Protein AF-A0A8T6XFJ1-F1 (afdb_monomer_lite)

Foldseek 3Di:
DDDDDDDDDDDDDDDDDDDDKDWDDWDWDDDDQQAKIFIDTDIDDPDDDDKDKDWDDDDPDDIDIDIDDPGDIDGD

Radius of gyration: 24.19 Å; chains: 1; bounding box: 65×20×73 Å

Sequence (76 aa):
AAGNELVTSQREVSLEDTIPPEVRGLSWGEPMRGGELQLDLDAVDNWGEVLASFRYWFGEGEVHVEDMDGDLRAVV

Secondary structure (DSSP, 8-state):
---PPP------------PPPEEEEEEEPPP-TTSEEEEEEEEE-SSS---EEEEE--TT-PPEEEEESS--EEE-

pLDDT: mean 77.18, std 12.54, range [40.06, 90.5]

Structure (mmCIF, N/CA/C/O backbone):
data_AF-A0A8T6XFJ1-F1
#
_entry.id   AF-A0A8T6XFJ1-F1
#
loop_
_atom_site.group_PDB
_atom_site.id
_atom_site.type_symbol
_atom_site.label_atom_id
_atom_site.label_alt_id
_atom_site.label_comp_id
_atom_site.label_asym_id
_atom_site.label_entity_id
_atom_site.label_seq_id
_atom_site.pdbx_PDB_ins_code
_atom_site.Cartn_x
_atom_site.Cartn_y
_atom_site.Cartn_z
_atom_site.occupancy
_atom_site.B_iso_or_equiv
_atom_site.auth_seq_id
_atom_site.auth_comp_id
_atom_site.auth_asym_id
_atom_site.auth_atom_id
_atom_site.pdbx_PDB_model_num
ATOM 1 N N . ALA A 1 1 ? 42.714 -5.012 -50.466 1.00 51.31 1 ALA A N 1
ATOM 2 C CA . ALA A 1 1 ? 42.568 -5.168 -49.007 1.00 51.31 1 ALA A CA 1
ATOM 3 C C . ALA A 1 1 ? 41.080 -5.241 -48.708 1.00 51.31 1 ALA A C 1
ATOM 5 O O . ALA A 1 1 ? 40.367 -4.361 -49.167 1.00 51.31 1 ALA A O 1
ATOM 6 N N . ALA A 1 2 ? 40.608 -6.299 -48.053 1.00 62.50 2 ALA A N 1
ATOM 7 C CA . ALA A 1 2 ? 39.221 -6.397 -47.603 1.00 62.50 2 ALA A CA 1
ATOM 8 C C . ALA A 1 2 ? 39.220 -6.201 -46.084 1.00 62.50 2 ALA A C 1
ATOM 10 O O . ALA A 1 2 ? 39.958 -6.895 -45.385 1.00 62.50 2 ALA A O 1
ATOM 11 N N . GLY A 1 3 ? 38.480 -5.201 -45.610 1.00 68.00 3 GLY A N 1
ATOM 12 C CA . GLY A 1 3 ? 38.321 -4.886 -44.194 1.00 68.00 3 GLY A CA 1
ATOM 13 C C . GLY A 1 3 ? 36.916 -5.249 -43.736 1.00 68.00 3 GLY A C 1
ATOM 14 O O . GLY A 1 3 ? 35.964 -5.074 -44.492 1.00 68.00 3 GLY A O 1
ATOM 15 N N . ASN A 1 4 ? 36.799 -5.755 -42.512 1.00 76.25 4 ASN A N 1
ATOM 16 C CA . ASN A 1 4 ? 35.509 -5.969 -41.870 1.00 76.25 4 ASN A CA 1
ATOM 17 C C . ASN A 1 4 ? 35.111 -4.688 -41.132 1.00 76.25 4 ASN A C 1
ATOM 19 O O . ASN A 1 4 ? 35.919 -4.128 -40.391 1.00 76.25 4 ASN A O 1
ATOM 23 N N . GLU A 1 5 ? 33.875 -4.243 -41.335 1.00 76.62 5 GLU A N 1
ATOM 24 C CA . GLU A 1 5 ? 33.292 -3.087 -40.660 1.00 76.62 5 GLU A CA 1
ATOM 25 C C . GLU A 1 5 ? 32.341 -3.574 -39.562 1.00 76.62 5 GLU A C 1
ATOM 27 O O . GLU A 1 5 ? 31.459 -4.399 -39.804 1.00 76.62 5 GLU A O 1
ATOM 32 N N . LEU A 1 6 ? 32.549 -3.085 -38.341 1.00 76.81 6 LEU A N 1
ATOM 33 C CA . LEU A 1 6 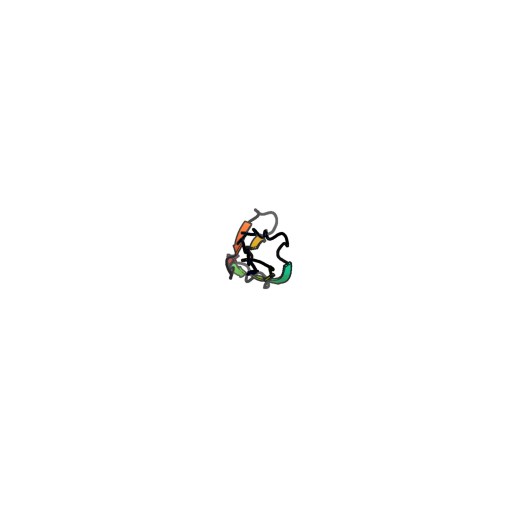? 31.657 -3.312 -37.211 1.00 76.81 6 LEU A CA 1
ATOM 34 C C . LEU A 1 6 ? 30.824 -2.049 -37.009 1.00 76.81 6 LEU A C 1
ATOM 36 O O . LEU A 1 6 ? 31.369 -1.000 -36.673 1.00 76.81 6 LEU A O 1
ATOM 40 N N . VAL A 1 7 ? 29.508 -2.172 -37.165 1.00 80.62 7 VAL A N 1
ATOM 41 C CA . VAL A 1 7 ? 28.555 -1.098 -36.874 1.00 80.62 7 VAL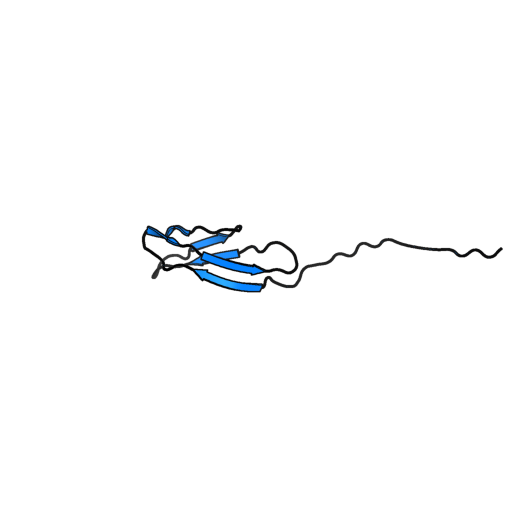 A CA 1
ATOM 42 C C . VAL A 1 7 ? 27.756 -1.485 -35.636 1.00 80.62 7 VAL A C 1
ATOM 44 O O . VAL A 1 7 ? 27.152 -2.556 -35.592 1.00 80.62 7 VAL A O 1
ATOM 47 N N . THR A 1 8 ? 27.742 -0.615 -34.628 1.00 84.94 8 THR A N 1
ATOM 48 C CA . THR A 1 8 ? 26.892 -0.756 -33.441 1.00 84.94 8 THR A CA 1
ATOM 49 C C . THR A 1 8 ? 26.103 0.528 -33.212 1.00 84.94 8 THR A C 1
ATOM 51 O O . THR A 1 8 ? 26.523 1.616 -33.603 1.00 84.94 8 THR A O 1
ATOM 54 N N . SER A 1 9 ? 24.936 0.403 -32.582 1.00 83.69 9 SER A N 1
ATOM 55 C CA . SER A 1 9 ? 24.106 1.538 -32.176 1.00 83.69 9 SER A CA 1
ATOM 56 C C . SER A 1 9 ? 23.512 1.273 -30.800 1.00 83.69 9 SER A C 1
ATOM 58 O O . SER A 1 9 ? 23.009 0.176 -30.553 1.00 83.69 9 SER A O 1
ATOM 60 N N . GLN A 1 10 ? 23.529 2.275 -29.923 1.00 84.00 10 GLN A N 1
ATOM 61 C CA . GLN A 1 10 ? 22.751 2.243 -28.687 1.00 84.00 10 GLN A CA 1
ATOM 62 C C . GLN A 1 10 ? 21.296 2.606 -28.970 1.00 84.00 10 GLN A C 1
ATOM 64 O O . GLN A 1 10 ? 21.004 3.466 -29.801 1.00 84.00 10 GLN A O 1
ATOM 69 N N . ARG A 1 11 ? 20.387 1.951 -28.251 1.00 87.62 11 ARG A N 1
ATOM 70 C CA . ARG A 1 11 ? 18.967 2.279 -28.236 1.00 87.62 11 ARG A CA 1
ATOM 71 C C . ARG A 1 11 ? 18.480 2.247 -26.800 1.00 87.62 11 ARG A C 1
ATOM 73 O O . ARG A 1 11 ? 18.816 1.330 -26.057 1.00 87.62 11 ARG A O 1
ATOM 80 N N . GLU A 1 12 ? 17.681 3.238 -26.447 1.00 87.31 12 GLU A N 1
ATOM 81 C CA . GLU A 1 12 ? 16.997 3.287 -25.166 1.00 87.31 12 GLU A CA 1
ATOM 82 C C . GLU A 1 12 ? 15.690 2.489 -25.258 1.00 87.31 12 GLU A C 1
ATOM 84 O O . GLU A 1 12 ? 14.964 2.572 -26.256 1.00 87.31 12 GLU A O 1
ATOM 89 N N . VAL A 1 13 ? 15.429 1.666 -24.245 1.00 87.25 13 VAL A N 1
ATOM 90 C CA . VAL A 1 13 ? 14.209 0.864 -24.128 1.00 87.25 13 VAL A CA 1
ATOM 91 C C . VAL A 1 13 ? 13.566 1.223 -22.801 1.00 87.25 13 VAL A C 1
ATOM 93 O O . VAL A 1 13 ? 14.156 1.007 -21.746 1.00 87.25 13 VAL A O 1
ATOM 96 N N . SER A 1 14 ? 12.368 1.788 -22.871 1.00 85.00 14 SER A N 1
ATOM 97 C CA . SER A 1 14 ? 11.536 2.064 -21.706 1.00 85.00 14 SER A CA 1
ATOM 98 C C . SER A 1 14 ? 10.846 0.773 -21.279 1.00 85.00 14 SER A C 1
ATOM 100 O O . SER A 1 14 ? 10.272 0.075 -22.116 1.00 85.00 14 SER A O 1
ATOM 102 N N . LEU A 1 15 ? 10.907 0.460 -19.991 1.00 86.00 15 LEU A N 1
ATOM 103 C CA . LEU A 1 15 ? 10.122 -0.603 -19.378 1.00 86.00 15 LEU A CA 1
ATOM 104 C C . LEU A 1 15 ? 9.057 0.057 -18.506 1.00 86.00 15 LEU A C 1
ATOM 106 O O . LEU A 1 15 ? 9.346 1.033 -17.816 1.00 86.00 15 LEU A O 1
ATOM 110 N N . GLU A 1 16 ? 7.840 -0.462 -18.580 1.00 88.50 16 GLU A N 1
ATOM 111 C CA . GLU A 1 16 ? 6.709 -0.037 -17.762 1.00 88.50 16 GLU A CA 1
ATOM 112 C C . GLU A 1 16 ? 6.326 -1.203 -16.861 1.00 88.50 16 GLU A C 1
ATOM 114 O O . GLU A 1 16 ? 6.225 -2.342 -17.334 1.00 88.50 16 GLU A O 1
ATOM 119 N N . ASP A 1 17 ? 6.143 -0.922 -15.575 1.00 87.88 17 ASP A N 1
ATOM 120 C CA . ASP A 1 17 ? 5.599 -1.917 -14.670 1.00 87.88 17 ASP A CA 1
ATOM 121 C C . ASP A 1 17 ? 4.080 -2.000 -14.828 1.00 87.88 17 ASP A C 1
ATOM 123 O O . ASP A 1 17 ? 3.369 -0.998 -14.862 1.00 87.88 17 ASP A O 1
ATOM 127 N N . THR A 1 18 ? 3.598 -3.225 -14.979 1.00 90.06 18 THR A N 1
ATOM 128 C CA . THR A 1 18 ? 2.191 -3.541 -15.260 1.00 90.06 18 THR A CA 1
ATOM 129 C C . THR A 1 18 ? 1.652 -4.615 -14.329 1.00 90.06 18 THR A C 1
ATOM 131 O O . THR A 1 18 ? 0.483 -4.995 -14.433 1.00 90.06 18 THR A O 1
ATOM 134 N N . ILE A 1 19 ? 2.501 -5.138 -13.446 1.00 90.50 19 ILE A N 1
ATOM 135 C CA . ILE A 1 19 ? 2.132 -6.180 -12.507 1.00 90.50 19 ILE A CA 1
ATOM 136 C C . ILE A 1 19 ? 1.784 -5.462 -11.199 1.00 90.50 19 ILE A C 1
ATOM 138 O O . ILE A 1 19 ? 2.595 -4.701 -10.696 1.00 90.50 19 ILE A O 1
ATOM 142 N N . PRO A 1 20 ? 0.556 -5.617 -10.682 1.00 89.38 20 PRO A N 1
ATOM 143 C CA . PRO A 1 20 ? 0.175 -4.975 -9.435 1.00 89.38 20 PRO A CA 1
ATOM 144 C C . PRO A 1 20 ? 0.830 -5.671 -8.229 1.00 89.38 20 PRO A C 1
ATOM 146 O O . PRO A 1 20 ? 1.094 -6.879 -8.301 1.00 89.38 20 PRO A O 1
ATOM 149 N N . PRO A 1 21 ? 0.943 -4.972 -7.086 1.00 89.56 21 PRO A N 1
ATOM 150 C CA . PRO A 1 21 ? 1.404 -5.576 -5.847 1.00 89.56 21 PRO A CA 1
ATOM 151 C C . PRO A 1 21 ? 0.533 -6.758 -5.409 1.00 89.56 21 PRO A C 1
ATOM 153 O O . PRO A 1 21 ? -0.693 -6.764 -5.565 1.00 89.56 21 PRO A O 1
ATOM 156 N N . GLU A 1 22 ? 1.164 -7.744 -4.784 1.00 88.81 22 GLU A N 1
ATOM 157 C CA . GLU A 1 22 ? 0.523 -8.902 -4.175 1.00 88.81 22 GLU A CA 1
ATOM 158 C C . GLU A 1 22 ? 0.477 -8.740 -2.652 1.00 88.81 22 GLU A C 1
ATOM 160 O O . GLU A 1 22 ? 1.508 -8.587 -1.998 1.00 88.81 22 GLU A O 1
ATOM 165 N N . VAL A 1 23 ? -0.720 -8.845 -2.069 1.00 88.62 23 VAL A N 1
ATOM 166 C CA . VAL A 1 23 ? -0.894 -8.940 -0.614 1.00 88.62 23 VAL A CA 1
ATOM 167 C C . VAL A 1 23 ? -0.768 -10.401 -0.193 1.00 88.62 23 VAL A C 1
ATOM 169 O O . VAL A 1 23 ? -1.570 -11.242 -0.599 1.00 88.62 23 VAL A O 1
ATOM 172 N N . ARG A 1 24 ? 0.223 -10.700 0.646 1.00 89.06 24 ARG A N 1
ATOM 173 C CA . ARG A 1 24 ? 0.534 -12.051 1.139 1.00 89.06 24 ARG A CA 1
ATOM 174 C C . ARG A 1 24 ? -0.056 -12.337 2.508 1.00 89.06 24 ARG A C 1
ATOM 176 O O . ARG A 1 24 ? -0.376 -13.486 2.811 1.00 89.06 24 ARG A O 1
ATOM 183 N N . GLY A 1 25 ? -0.211 -11.305 3.328 1.00 86.06 25 GLY A N 1
ATOM 184 C CA . GLY A 1 25 ? -0.701 -11.448 4.688 1.00 86.06 25 GLY A CA 1
ATOM 185 C C . GLY A 1 25 ? -1.269 -10.150 5.232 1.00 86.06 25 GLY A C 1
ATOM 186 O O . GLY A 1 25 ? -0.782 -9.067 4.931 1.00 86.06 25 GLY A O 1
ATOM 187 N N . LEU A 1 26 ? -2.309 -10.284 6.047 1.00 87.50 26 LEU A N 1
ATOM 188 C CA . LEU A 1 26 ? -2.882 -9.193 6.817 1.00 87.50 26 LEU A CA 1
ATOM 189 C C . LEU A 1 26 ? -3.275 -9.738 8.188 1.00 87.50 26 LEU A C 1
ATOM 191 O O . LEU A 1 26 ? -4.062 -10.685 8.276 1.00 87.50 26 LEU A O 1
ATOM 195 N N . SER A 1 27 ? -2.746 -9.135 9.245 1.00 87.19 27 SER A N 1
ATOM 196 C CA . SER A 1 27 ? -3.128 -9.433 10.622 1.00 87.19 27 SER A CA 1
ATOM 197 C C . SER A 1 27 ? -3.299 -8.159 11.429 1.00 87.19 27 SER A C 1
ATOM 199 O O . SER A 1 27 ? -2.707 -7.126 11.135 1.00 87.19 27 SER A O 1
ATOM 201 N N . TRP A 1 28 ? -4.129 -8.232 12.459 1.00 86.81 28 TRP A N 1
ATOM 202 C CA . TRP A 1 28 ? -4.348 -7.133 13.387 1.00 86.81 28 TRP A CA 1
ATOM 203 C C . TRP A 1 28 ? -4.593 -7.683 14.789 1.00 86.81 28 TRP A C 1
ATOM 205 O O . TRP A 1 28 ? -5.082 -8.805 14.957 1.00 86.81 28 TRP A O 1
ATOM 215 N N . GLY A 1 29 ? -4.226 -6.893 15.797 1.00 84.56 29 GLY A N 1
ATOM 216 C CA . GLY A 1 29 ? -4.493 -7.218 17.197 1.00 84.56 29 GLY A CA 1
ATOM 217 C C . GLY A 1 29 ? -5.980 -7.132 17.556 1.00 84.56 29 GLY A C 1
ATOM 218 O O . GLY A 1 29 ? -6.793 -6.587 16.808 1.00 84.56 29 GLY A O 1
ATOM 219 N N . GLU A 1 30 ? -6.352 -7.642 18.733 1.00 83.75 30 GLU A N 1
ATOM 220 C CA . GLU A 1 30 ? -7.691 -7.389 19.271 1.00 83.75 30 GLU A CA 1
ATOM 221 C C . GLU A 1 30 ? -7.846 -5.894 19.599 1.00 83.75 30 GLU A C 1
ATOM 223 O O . GLU A 1 30 ? -7.048 -5.348 20.366 1.00 83.75 30 GLU A O 1
ATOM 228 N N . PRO A 1 31 ? -8.864 -5.210 19.048 1.00 79.12 31 PRO A N 1
ATOM 229 C CA . PRO A 1 31 ? -9.060 -3.795 19.309 1.00 79.12 31 PRO A CA 1
ATOM 230 C C . PRO A 1 31 ? -9.470 -3.570 20.768 1.00 79.12 31 PRO A C 1
ATOM 232 O O . PRO A 1 31 ? -10.463 -4.120 21.251 1.00 79.12 31 PRO A O 1
ATOM 235 N N . MET A 1 32 ? -8.730 -2.707 21.463 1.00 79.56 32 MET A N 1
ATOM 236 C CA . MET A 1 32 ? -9.053 -2.249 22.813 1.00 79.56 32 MET A CA 1
ATOM 237 C C . MET A 1 32 ? -9.463 -0.779 22.765 1.00 79.56 32 MET A C 1
ATOM 239 O O . MET A 1 32 ? -8.777 0.043 22.169 1.00 79.56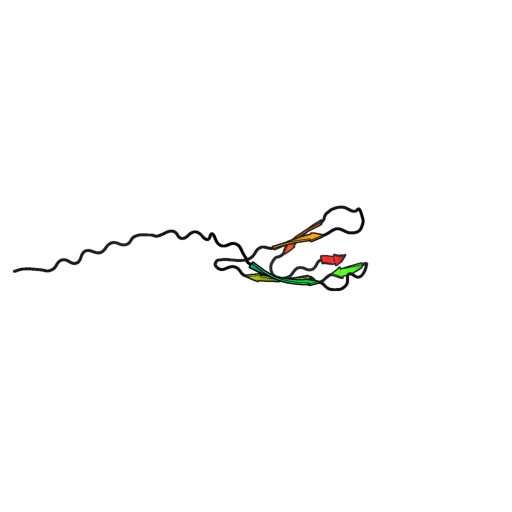 32 MET A O 1
ATOM 243 N N . ARG A 1 33 ? -10.584 -0.429 23.407 1.00 78.62 33 ARG A N 1
ATOM 244 C CA . ARG A 1 33 ? -11.062 0.962 23.463 1.00 78.62 33 ARG A CA 1
ATOM 245 C C . ARG A 1 33 ? -10.022 1.860 24.144 1.00 78.62 33 ARG A C 1
ATOM 247 O O . ARG A 1 33 ? -9.685 1.605 25.300 1.00 78.62 33 ARG A O 1
ATOM 254 N N . GLY A 1 34 ? -9.613 2.942 23.480 1.00 78.38 34 GLY A N 1
ATOM 255 C CA . GLY A 1 34 ? -8.599 3.873 23.983 1.00 78.38 34 GLY A CA 1
ATOM 256 C C . GLY A 1 34 ? -7.173 3.326 23.889 1.00 78.38 34 GLY A C 1
ATOM 257 O O . GLY A 1 34 ? -6.277 3.878 24.527 1.00 78.38 34 GLY A O 1
ATOM 258 N N . GLY A 1 35 ? -6.983 2.207 23.187 1.00 76.56 35 GLY A N 1
ATOM 259 C CA . GLY A 1 35 ? -5.704 1.540 22.990 1.00 76.56 35 GLY A CA 1
ATOM 260 C C . GLY A 1 35 ? -5.176 1.733 21.572 1.00 76.56 35 GLY A C 1
ATOM 261 O O . GLY A 1 35 ? -5.902 2.103 20.651 1.00 76.56 35 GLY A O 1
ATOM 262 N N . GLU A 1 36 ? -3.890 1.458 21.391 1.00 77.44 36 GLU A N 1
ATOM 263 C CA . GLU A 1 36 ? -3.306 1.377 20.056 1.00 77.44 36 GLU A CA 1
ATOM 264 C C . GLU A 1 36 ? -3.737 0.067 19.388 1.00 77.44 36 GLU A C 1
ATOM 266 O O . GLU A 1 36 ? -3.685 -1.005 19.998 1.00 77.44 36 GLU A O 1
ATOM 271 N N . LEU A 1 37 ? -4.160 0.157 18.129 1.00 78.56 37 LEU A N 1
ATOM 272 C CA . LEU A 1 37 ? -4.368 -0.992 17.263 1.00 78.56 37 LEU A CA 1
ATOM 273 C C . LEU A 1 37 ? -3.148 -1.126 16.354 1.00 78.56 37 LEU A C 1
ATOM 275 O O . LEU A 1 37 ? -2.888 -0.264 15.514 1.00 78.56 37 LEU A O 1
ATOM 279 N N . GLN A 1 38 ? -2.421 -2.228 16.519 1.00 82.06 38 GLN A N 1
ATOM 280 C CA . GLN A 1 38 ? -1.372 -2.613 15.586 1.00 82.06 38 GLN A CA 1
ATOM 281 C C . GLN A 1 38 ? -1.969 -3.441 14.449 1.00 82.06 38 GLN A C 1
ATOM 283 O O . GLN A 1 38 ? -2.743 -4.380 14.680 1.00 82.06 38 GLN A O 1
ATOM 288 N N . LEU A 1 39 ? -1.583 -3.074 13.232 1.00 83.31 39 LEU A N 1
ATOM 289 C CA . LEU A 1 39 ? -1.933 -3.760 12.007 1.00 83.31 39 LEU A CA 1
ATOM 290 C C . LEU A 1 39 ? -0.647 -4.089 11.252 1.00 83.31 39 LEU A C 1
ATOM 292 O O . LEU A 1 39 ? 0.170 -3.206 11.010 1.00 83.31 39 LEU A O 1
ATOM 296 N N . ASP A 1 40 ? -0.504 -5.350 10.863 1.00 85.31 40 ASP A N 1
ATOM 297 C CA . ASP A 1 40 ? 0.640 -5.846 10.109 1.00 85.31 40 ASP A CA 1
ATOM 298 C C . ASP A 1 40 ? 0.168 -6.259 8.707 1.00 85.31 40 ASP A C 1
ATOM 300 O O . ASP A 1 40 ? -0.735 -7.090 8.554 1.00 85.31 40 ASP A O 1
ATOM 304 N N . LEU A 1 41 ? 0.781 -5.672 7.678 1.00 85.75 41 LEU A N 1
ATOM 305 C CA . LEU A 1 41 ? 0.537 -5.972 6.268 1.00 85.75 41 LEU A CA 1
ATOM 306 C C . LEU A 1 41 ? 1.826 -6.518 5.647 1.00 85.75 41 LEU A C 1
ATOM 308 O O . LEU A 1 41 ? 2.849 -5.841 5.650 1.00 85.75 41 LEU A O 1
ATOM 312 N N . ASP A 1 42 ? 1.753 -7.716 5.072 1.00 87.50 42 ASP A N 1
ATOM 313 C CA . ASP A 1 42 ? 2.795 -8.267 4.204 1.00 87.50 42 ASP A CA 1
ATOM 314 C C . ASP A 1 42 ? 2.325 -8.144 2.755 1.00 87.50 42 ASP A C 1
ATOM 316 O O . ASP A 1 42 ? 1.364 -8.800 2.336 1.00 87.50 42 ASP A O 1
ATOM 320 N N . ALA A 1 43 ? 2.983 -7.272 1.999 1.00 87.31 43 ALA A N 1
ATOM 321 C CA . ALA A 1 43 ? 2.719 -7.047 0.591 1.00 87.31 43 ALA A CA 1
ATOM 322 C C . ALA A 1 43 ? 4.036 -6.899 -0.171 1.00 87.31 43 ALA A C 1
ATOM 324 O O . ALA A 1 43 ? 5.020 -6.364 0.342 1.00 87.31 43 ALA A O 1
ATOM 325 N N . VAL A 1 44 ? 4.050 -7.386 -1.405 1.00 86.50 44 VAL A N 1
ATOM 326 C CA . VAL A 1 44 ? 5.225 -7.363 -2.274 1.00 86.50 44 VAL A CA 1
ATOM 327 C C . VAL A 1 44 ? 4.868 -6.835 -3.643 1.00 86.50 44 VAL A C 1
ATOM 329 O O . VAL A 1 44 ? 3.748 -7.004 -4.109 1.00 86.50 44 VAL A O 1
ATOM 332 N N . ASP A 1 45 ? 5.856 -6.269 -4.310 1.00 88.88 45 ASP A N 1
ATOM 333 C CA . ASP A 1 45 ? 5.739 -5.842 -5.689 1.00 88.88 45 ASP A CA 1
ATOM 334 C C . ASP A 1 45 ? 7.004 -6.235 -6.461 1.00 88.88 45 ASP A C 1
ATOM 336 O O . ASP A 1 45 ? 8.085 -6.388 -5.879 1.00 88.88 45 ASP A O 1
ATOM 340 N N . ASN A 1 46 ? 6.870 -6.493 -7.760 1.00 87.62 46 ASN A N 1
ATOM 341 C CA . ASN A 1 46 ? 8.003 -6.864 -8.611 1.00 87.62 46 ASN A CA 1
ATOM 342 C C . ASN A 1 46 ? 8.851 -5.658 -9.018 1.00 87.62 46 ASN A C 1
ATOM 344 O O . ASN A 1 46 ? 9.995 -5.863 -9.437 1.00 87.62 46 ASN A O 1
ATOM 348 N N . TRP A 1 47 ? 8.317 -4.438 -8.940 1.00 83.44 47 TRP A N 1
ATOM 349 C CA . TRP A 1 47 ? 9.020 -3.222 -9.306 1.00 83.44 47 TRP A CA 1
ATOM 350 C C . TRP A 1 47 ? 8.486 -1.988 -8.565 1.00 83.44 47 TRP A C 1
ATOM 352 O O . TRP A 1 47 ? 7.717 -1.186 -9.083 1.00 83.44 47 TRP A O 1
ATOM 362 N N . GLY A 1 48 ? 9.112 -1.688 -7.430 1.00 77.69 48 GLY A N 1
ATOM 363 C CA . GLY A 1 48 ? 8.946 -0.401 -6.762 1.00 77.69 48 GLY A CA 1
ATOM 364 C C . GLY A 1 48 ? 8.629 -0.559 -5.290 1.00 77.69 48 GLY A C 1
ATOM 365 O O . GLY A 1 48 ? 8.963 -1.568 -4.669 1.00 77.69 48 GLY A O 1
ATOM 366 N N . GLU A 1 49 ? 8.034 0.488 -4.732 1.00 77.00 49 GLU A N 1
ATOM 367 C CA . GLU A 1 49 ? 7.582 0.535 -3.346 1.00 77.00 49 GLU A CA 1
ATOM 368 C C . GLU A 1 49 ? 6.076 0.272 -3.293 1.00 77.00 49 GLU A C 1
ATOM 370 O O . GLU A 1 49 ? 5.314 0.757 -4.133 1.00 77.00 49 GLU A O 1
ATOM 375 N N . VAL A 1 50 ? 5.639 -0.487 -2.287 1.00 80.38 50 VAL A N 1
ATOM 376 C CA . VAL A 1 50 ? 4.216 -0.725 -2.040 1.00 80.38 50 VAL A CA 1
ATOM 377 C C . VAL A 1 50 ? 3.676 0.395 -1.161 1.00 80.38 50 VAL A C 1
ATOM 379 O O . VAL A 1 50 ? 4.057 0.511 0.000 1.00 80.38 50 VAL A O 1
ATOM 382 N N . LEU A 1 51 ? 2.747 1.180 -1.702 1.00 80.81 51 LEU A N 1
ATOM 383 C CA . LEU A 1 51 ? 1.936 2.117 -0.928 1.00 80.81 51 LEU A CA 1
ATOM 384 C C . LEU A 1 51 ? 0.634 1.427 -0.521 1.00 80.81 51 LEU A C 1
ATOM 386 O O . LEU A 1 51 ? -0.083 0.892 -1.369 1.00 80.81 51 LEU A O 1
ATOM 390 N N . ALA A 1 52 ? 0.319 1.447 0.770 1.00 81.25 52 ALA A N 1
ATOM 391 C CA . ALA A 1 52 ? -0.894 0.844 1.305 1.00 81.25 52 ALA A CA 1
ATOM 392 C C . ALA A 1 52 ? -1.734 1.889 2.036 1.00 81.25 52 ALA A C 1
ATOM 394 O O . ALA A 1 52 ? -1.200 2.705 2.775 1.00 81.25 52 ALA A O 1
ATOM 395 N N . SER A 1 53 ? -3.055 1.822 1.881 1.00 80.88 53 SER A N 1
ATOM 396 C CA . SER A 1 53 ? -3.993 2.648 2.645 1.00 80.88 53 SER A CA 1
ATOM 397 C C . SER A 1 53 ? -4.967 1.742 3.388 1.00 80.88 53 SER A C 1
ATOM 399 O O . SER A 1 53 ? -5.522 0.807 2.802 1.00 80.88 53 SER A O 1
ATOM 401 N N . PHE A 1 54 ? -5.216 2.030 4.663 1.00 77.50 54 PHE A N 1
ATOM 402 C CA . PHE A 1 54 ? -6.192 1.312 5.476 1.00 77.50 54 PHE A CA 1
ATOM 403 C C . PHE A 1 54 ? -7.457 2.119 5.660 1.00 77.50 54 PHE A C 1
ATOM 405 O O .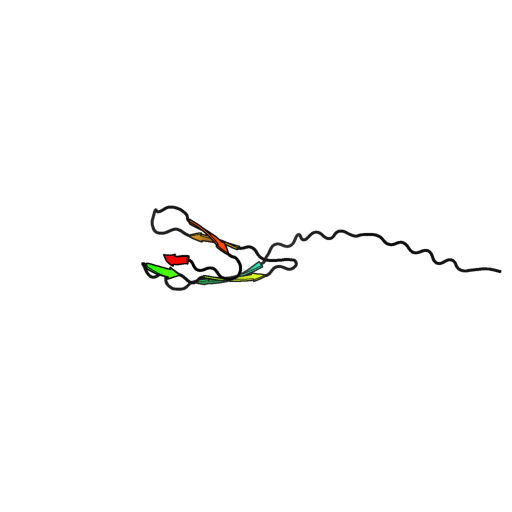 PHE A 1 54 ? -7.435 3.322 5.907 1.00 77.50 54 PHE A O 1
ATOM 412 N N . ARG A 1 55 ? -8.583 1.417 5.556 1.00 80.75 55 ARG A N 1
ATOM 413 C CA . ARG A 1 55 ? -9.909 1.975 5.776 1.00 80.75 55 ARG A CA 1
ATOM 414 C C . ARG A 1 55 ? -10.600 1.205 6.888 1.00 80.75 55 ARG A C 1
ATOM 416 O O . ARG A 1 55 ? -10.759 -0.008 6.769 1.00 80.75 55 ARG A O 1
ATOM 423 N N . TYR A 1 56 ? -11.039 1.906 7.927 1.00 76.88 56 TYR A N 1
ATOM 424 C CA . TYR A 1 56 ? -11.721 1.302 9.071 1.00 76.88 56 TYR A CA 1
ATOM 425 C C . TYR A 1 56 ? -12.972 2.090 9.476 1.00 76.88 56 TYR A C 1
ATOM 427 O O . TYR A 1 56 ? -13.137 3.263 9.136 1.00 76.88 56 TYR A O 1
ATOM 435 N N . TRP A 1 57 ? -13.882 1.407 10.171 1.00 76.06 57 TRP A N 1
ATOM 436 C CA . TRP A 1 57 ?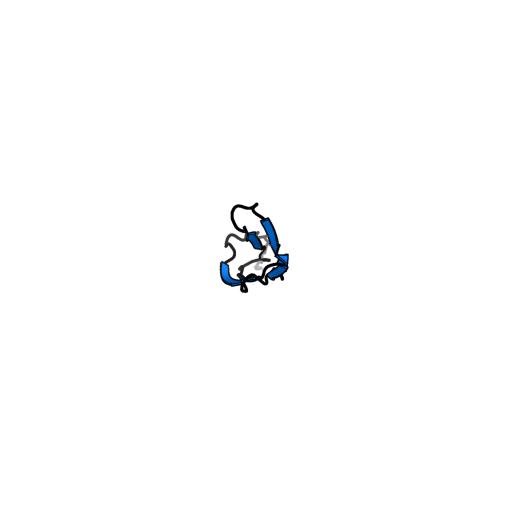 -15.142 1.947 10.681 1.00 76.06 57 TRP A CA 1
ATOM 437 C C . TRP A 1 57 ? -15.503 1.264 12.005 1.00 76.06 57 TRP A C 1
ATOM 439 O O . TRP A 1 57 ? -15.253 0.071 12.189 1.00 76.06 57 TRP A O 1
ATOM 449 N N . PHE A 1 58 ? -16.131 2.006 12.919 1.00 70.94 58 PHE A N 1
ATOM 450 C CA . PHE A 1 58 ? -16.627 1.489 14.196 1.00 70.94 58 PHE A CA 1
ATOM 451 C C . PHE A 1 58 ? -18.134 1.754 14.324 1.00 70.94 58 PHE A C 1
ATOM 453 O O . PHE A 1 58 ? -18.579 2.900 14.286 1.00 70.94 58 PHE A O 1
ATOM 460 N N . GLY A 1 59 ? -18.934 0.695 14.499 1.00 73.12 59 GLY A N 1
ATOM 461 C CA . GLY A 1 59 ? -20.396 0.810 14.594 1.00 73.12 59 GLY A CA 1
ATOM 462 C C . GLY A 1 59 ? -21.033 1.371 13.314 1.00 73.12 59 GLY A C 1
ATOM 463 O O . GLY A 1 59 ? -20.734 0.892 12.225 1.00 73.12 59 GLY A O 1
ATOM 464 N N . GLU A 1 60 ? -21.903 2.378 13.454 1.00 72.31 60 GLU A N 1
ATOM 465 C CA . GLU A 1 60 ? -22.526 3.131 12.343 1.00 72.31 60 GLU A CA 1
ATOM 466 C C . GLU A 1 60 ? -21.773 4.442 12.003 1.00 72.31 60 GLU A C 1
ATOM 468 O O . GLU A 1 60 ? -22.330 5.334 11.367 1.00 72.31 60 GLU A O 1
ATOM 473 N N . GLY A 1 61 ? -20.534 4.602 12.484 1.00 63.03 61 GLY A N 1
ATOM 474 C CA . GLY A 1 61 ? -19.761 5.847 12.387 1.00 63.03 61 GLY A CA 1
ATOM 475 C C . GLY A 1 61 ? -19.119 6.135 11.022 1.00 63.03 61 GLY A C 1
ATOM 476 O O . GLY A 1 61 ? -19.254 5.373 10.065 1.00 63.03 61 GLY A O 1
ATOM 477 N N . GLU A 1 62 ? -18.400 7.262 10.954 1.00 70.19 62 GLU A N 1
ATOM 478 C CA . GLU A 1 62 ? -17.654 7.700 9.768 1.00 70.19 62 GLU A CA 1
ATOM 479 C C . GLU A 1 62 ? -16.545 6.718 9.363 1.00 70.19 62 GLU A C 1
ATOM 481 O O . GLU A 1 62 ? -15.978 5.980 10.171 1.00 70.19 62 GLU A O 1
ATOM 486 N N . VAL A 1 63 ? -16.244 6.726 8.065 1.00 76.44 63 VAL A N 1
ATOM 487 C CA . VAL A 1 63 ? -15.150 5.960 7.474 1.00 76.44 63 VAL A CA 1
ATOM 488 C C . VAL A 1 63 ? -13.856 6.745 7.644 1.00 76.44 63 VAL A C 1
ATOM 490 O O . VAL A 1 63 ? -13.739 7.854 7.123 1.00 76.44 63 VAL A O 1
ATOM 493 N N . HIS A 1 64 ? -12.870 6.139 8.297 1.00 73.38 64 HIS A N 1
ATOM 494 C CA . HIS A 1 64 ? -11.525 6.693 8.424 1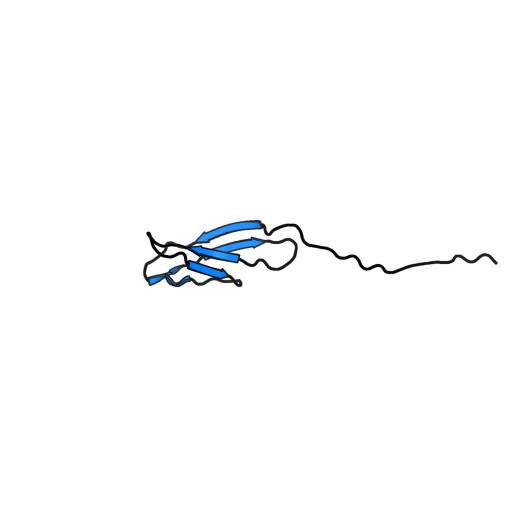.00 73.38 64 HIS A CA 1
ATOM 495 C C . HIS A 1 64 ? -10.595 6.055 7.390 1.00 73.38 64 HIS A C 1
ATOM 497 O O . HIS A 1 64 ? -10.711 4.858 7.109 1.00 73.38 64 HIS A O 1
ATOM 503 N N . VAL A 1 65 ? -9.705 6.857 6.799 1.00 75.31 65 VAL A N 1
ATOM 504 C CA . VAL A 1 65 ? -8.702 6.419 5.818 1.00 75.31 65 VAL A CA 1
ATOM 505 C C . VAL A 1 65 ? -7.342 6.942 6.259 1.00 75.31 65 VAL A C 1
ATOM 507 O O . VAL A 1 65 ? -7.203 8.143 6.460 1.00 75.31 65 VAL A O 1
ATOM 510 N N . GLU A 1 66 ? -6.370 6.044 6.384 1.00 75.38 66 GLU A N 1
ATOM 511 C CA . GLU A 1 66 ? -4.993 6.350 6.781 1.00 75.38 66 GLU A CA 1
ATOM 512 C C . GLU A 1 66 ? -4.020 5.709 5.782 1.00 75.38 66 GLU A C 1
ATOM 514 O O . GLU A 1 66 ? -4.211 4.554 5.388 1.00 75.38 66 GLU A O 1
ATOM 519 N N . ASP A 1 67 ? -2.982 6.440 5.379 1.00 75.81 67 ASP A N 1
ATOM 520 C CA . ASP A 1 67 ? -1.919 5.938 4.501 1.00 75.81 67 ASP A CA 1
ATOM 521 C C . ASP A 1 67 ? -0.780 5.324 5.334 1.00 75.81 67 ASP A C 1
ATOM 523 O O . ASP A 1 67 ? -0.388 5.876 6.364 1.00 75.81 67 ASP A O 1
ATOM 527 N N . MET A 1 68 ? -0.244 4.178 4.901 1.00 66.81 68 MET A N 1
ATOM 528 C CA . MET A 1 68 ? 0.888 3.499 5.541 1.00 66.81 68 MET A CA 1
ATOM 529 C C . MET A 1 68 ? 2.183 3.808 4.806 1.00 66.81 68 MET A C 1
ATOM 531 O O . MET A 1 68 ? 2.296 3.552 3.607 1.00 66.81 68 MET A O 1
ATOM 535 N N . ASP A 1 69 ? 3.184 4.238 5.568 1.00 61.03 69 ASP A N 1
ATOM 536 C CA . ASP A 1 69 ? 4.574 4.285 5.133 1.00 61.03 69 ASP A CA 1
ATOM 537 C C . ASP A 1 69 ? 5.387 3.374 6.067 1.00 61.03 69 ASP A C 1
ATOM 539 O O . ASP A 1 69 ? 5.768 3.763 7.171 1.00 61.03 69 ASP A O 1
ATOM 543 N N . GLY A 1 70 ? 5.529 2.099 5.691 1.00 52.94 70 GLY A N 1
ATOM 544 C CA . GLY A 1 70 ? 6.357 1.094 6.379 1.00 52.94 70 GLY A CA 1
ATOM 545 C C . GLY A 1 70 ? 5.889 0.581 7.755 1.00 52.94 70 GLY A C 1
ATOM 546 O O . GLY A 1 70 ? 6.107 -0.589 8.037 1.00 52.94 70 GLY A O 1
ATOM 547 N N . ASP A 1 71 ? 5.234 1.399 8.585 1.00 47.94 71 ASP A N 1
ATOM 548 C CA . ASP A 1 71 ? 4.711 1.056 9.920 1.00 47.94 71 ASP A CA 1
ATOM 549 C C . ASP A 1 71 ? 3.503 1.954 10.243 1.00 47.94 71 ASP A C 1
ATOM 551 O O . ASP A 1 71 ? 3.645 3.172 10.367 1.00 47.94 71 ASP A O 1
ATOM 555 N N . LEU A 1 72 ? 2.307 1.381 10.421 1.00 47.97 72 LEU A N 1
ATOM 556 C CA . LEU A 1 72 ? 1.107 2.155 10.762 1.00 47.97 72 LEU A CA 1
ATOM 557 C C . LEU A 1 72 ? 0.718 1.950 12.224 1.00 47.97 72 LEU A C 1
ATOM 559 O O . LEU A 1 72 ? 0.560 0.831 12.707 1.00 47.97 72 LEU A O 1
ATOM 563 N N . ARG A 1 73 ? 0.549 3.068 12.932 1.00 46.44 73 ARG A N 1
ATOM 564 C CA . ARG A 1 73 ? 0.051 3.119 14.310 1.00 46.44 73 ARG A CA 1
ATOM 565 C C . ARG A 1 73 ? -1.298 3.822 14.300 1.00 46.44 73 ARG A C 1
ATOM 567 O O . ARG A 1 73 ? -1.344 5.044 14.196 1.00 46.44 73 ARG A O 1
ATOM 574 N N . ALA A 1 74 ? -2.387 3.064 14.395 1.00 40.06 74 ALA A N 1
ATOM 575 C CA . ALA A 1 74 ? -3.722 3.631 14.554 1.00 40.06 74 ALA A CA 1
ATOM 576 C C . ALA A 1 74 ? -4.080 3.677 16.048 1.00 40.06 74 ALA A C 1
ATOM 578 O O . ALA A 1 74 ? -4.029 2.658 16.738 1.00 40.06 74 ALA A O 1
ATOM 579 N N . VAL A 1 75 ? -4.437 4.855 16.562 1.00 40.34 75 VAL A N 1
ATOM 580 C CA . VAL A 1 75 ? -4.963 5.015 17.929 1.00 40.34 75 VAL A CA 1
ATOM 581 C C . VAL A 1 75 ? -6.490 4.969 17.852 1.00 40.34 75 VAL A C 1
ATOM 583 O O . VAL A 1 75 ? -7.072 5.763 17.115 1.00 40.34 75 VAL A O 1
ATOM 586 N N . VAL A 1 76 ? -7.124 4.040 18.578 1.00 44.97 76 VAL A N 1
ATOM 587 C CA . VAL A 1 76 ? -8.585 3.804 18.571 1.00 44.97 76 VAL A CA 1
ATOM 588 C C . VAL A 1 76 ? -9.252 4.331 19.835 1.00 44.97 76 VAL A C 1
ATOM 590 O O . VAL A 1 76 ? -8.795 3.988 20.949 1.00 44.97 76 VAL A O 1
#